Protein AF-A0A3B0UEX3-F1 (afdb_monomer_lite)

pLDDT: mean 84.34, std 14.66, range [41.06, 98.5]

Structure (mmCIF, N/CA/C/O backbone):
data_AF-A0A3B0UEX3-F1
#
_entry.id   AF-A0A3B0UEX3-F1
#
loop_
_atom_site.group_PDB
_atom_site.id
_atom_site.type_symbol
_atom_site.label_atom_id
_atom_site.label_alt_id
_atom_site.label_comp_id
_atom_site.label_asym_id
_atom_site.label_entity_id
_atom_site.label_seq_id
_atom_site.pdbx_PDB_ins_code
_atom_site.Cartn_x
_atom_site.Cartn_y
_atom_site.Cartn_z
_atom_site.occupancy
_atom_site.B_iso_or_equiv
_atom_site.auth_seq_id
_atom_site.auth_comp_id
_atom_site.auth_asym_id
_atom_site.auth_atom_id
_atom_site.pdbx_PDB_model_num
ATOM 1 N N . MET A 1 1 ? 34.239 5.675 -58.675 1.00 51.19 1 MET A N 1
ATOM 2 C CA . MET A 1 1 ? 34.773 5.381 -57.322 1.00 51.19 1 MET A CA 1
ATOM 3 C C . MET A 1 1 ? 34.086 6.166 -56.190 1.00 51.19 1 MET A C 1
ATOM 5 O O . MET A 1 1 ? 33.721 5.533 -55.216 1.00 51.19 1 MET A O 1
ATOM 9 N N . LYS A 1 2 ? 33.829 7.489 -56.283 1.00 51.12 2 LYS A N 1
ATOM 10 C CA . LYS A 1 2 ? 33.177 8.275 -55.194 1.00 51.12 2 LYS A CA 1
ATOM 11 C C . LYS A 1 2 ? 31.668 8.014 -54.981 1.00 51.12 2 LYS A C 1
ATOM 13 O O . LYS A 1 2 ? 31.151 8.242 -53.894 1.00 51.12 2 LYS A O 1
ATOM 18 N N . HIS A 1 3 ? 30.955 7.528 -56.002 1.00 53.06 3 HIS A N 1
ATOM 19 C CA . HIS A 1 3 ? 29.494 7.341 -55.954 1.00 53.06 3 HIS A CA 1
ATOM 20 C C . HIS A 1 3 ? 29.060 6.095 -55.152 1.00 53.06 3 HIS A C 1
ATOM 22 O O . HIS A 1 3 ? 28.045 6.123 -54.462 1.00 53.06 3 HIS A O 1
ATOM 28 N N . GLN A 1 4 ? 29.866 5.025 -55.158 1.00 51.81 4 GLN A N 1
ATOM 29 C CA . GLN A 1 4 ? 29.603 3.814 -54.363 1.00 51.81 4 GLN A CA 1
ATOM 30 C C . GLN A 1 4 ? 29.703 4.074 -52.854 1.00 51.81 4 GLN A C 1
ATOM 32 O O . GLN A 1 4 ? 28.946 3.499 -52.076 1.00 51.81 4 GLN A O 1
ATOM 37 N N . THR A 1 5 ? 30.589 4.979 -52.434 1.00 57.50 5 THR A N 1
ATOM 38 C CA . THR A 1 5 ? 30.852 5.272 -51.020 1.00 57.50 5 THR A CA 1
ATOM 39 C C . THR A 1 5 ? 29.687 6.008 -50.353 1.00 57.50 5 THR A C 1
ATOM 41 O O . THR A 1 5 ? 29.379 5.737 -49.196 1.00 57.50 5 THR A O 1
ATOM 44 N N . VAL A 1 6 ? 28.994 6.896 -51.080 1.00 58.25 6 VAL A N 1
ATOM 45 C CA . VAL A 1 6 ? 27.831 7.651 -50.568 1.00 58.25 6 VAL A CA 1
ATOM 46 C C . VAL A 1 6 ? 26.610 6.743 -50.400 1.00 58.25 6 VAL A C 1
ATOM 48 O O . VAL A 1 6 ? 25.962 6.777 -49.356 1.00 58.25 6 VAL A O 1
ATOM 51 N N . VAL A 1 7 ? 26.343 5.866 -51.375 1.00 62.47 7 VAL A N 1
ATOM 52 C CA . VAL A 1 7 ? 25.241 4.888 -51.314 1.00 62.47 7 VAL A CA 1
ATOM 53 C C . VAL A 1 7 ? 25.453 3.874 -50.186 1.00 62.47 7 VAL A C 1
ATOM 55 O O . VAL A 1 7 ? 24.512 3.541 -49.465 1.00 62.47 7 VAL A O 1
ATOM 58 N N . GLN A 1 8 ? 26.692 3.414 -49.979 1.00 61.97 8 GLN A N 1
ATOM 59 C CA . GLN A 1 8 ? 27.021 2.520 -48.865 1.00 61.97 8 GLN A CA 1
ATOM 60 C C . GLN A 1 8 ? 26.867 3.205 -47.502 1.00 61.97 8 GLN A C 1
ATOM 62 O O . GLN A 1 8 ? 26.297 2.606 -46.591 1.00 61.97 8 GLN A O 1
ATOM 67 N N . LYS A 1 9 ? 27.289 4.472 -47.372 1.00 60.75 9 LYS A N 1
ATOM 68 C CA . LYS A 1 9 ? 27.074 5.267 -46.150 1.00 60.75 9 LYS A CA 1
ATOM 69 C C . LYS A 1 9 ? 25.584 5.445 -45.852 1.00 60.75 9 LYS A C 1
ATOM 71 O O . LYS A 1 9 ? 25.166 5.235 -44.719 1.00 60.75 9 LYS A O 1
ATOM 76 N N . HIS A 1 10 ? 24.776 5.760 -46.867 1.00 53.88 10 HIS A N 1
ATOM 77 C CA . HIS A 1 10 ? 23.330 5.938 -46.716 1.00 53.88 10 HIS A CA 1
ATOM 78 C C . HIS A 1 10 ? 22.625 4.635 -46.302 1.00 53.88 10 HIS A C 1
ATOM 80 O O . HIS A 1 10 ? 21.799 4.645 -45.393 1.00 53.88 10 HIS A O 1
ATOM 86 N N . ARG A 1 11 ? 23.006 3.487 -46.888 1.00 68.56 11 ARG A N 1
ATOM 87 C CA . ARG A 1 11 ? 22.516 2.159 -46.469 1.00 68.56 11 ARG A CA 1
ATOM 88 C C . ARG A 1 11 ? 22.909 1.804 -45.035 1.00 68.56 11 ARG A C 1
ATOM 90 O O . ARG A 1 11 ? 22.085 1.260 -44.307 1.00 68.56 11 ARG A O 1
ATOM 97 N N . ALA A 1 12 ? 24.144 2.099 -44.626 1.00 70.19 12 ALA A N 1
ATOM 98 C CA . ALA A 1 12 ? 24.611 1.834 -43.266 1.00 70.19 12 ALA A CA 1
ATOM 99 C C . ALA A 1 12 ? 23.838 2.664 -42.229 1.00 70.19 12 ALA A C 1
ATOM 101 O O . ALA A 1 12 ? 23.387 2.117 -41.226 1.00 70.19 12 ALA A O 1
ATOM 102 N N . ILE A 1 13 ? 23.601 3.948 -42.521 1.00 71.38 13 ILE A N 1
ATOM 103 C CA . ILE A 1 13 ? 22.799 4.849 -41.681 1.00 71.38 13 ILE A CA 1
ATOM 104 C C . ILE A 1 13 ? 21.342 4.370 -41.602 1.00 71.38 13 ILE A C 1
ATOM 106 O O . ILE A 1 13 ? 20.766 4.322 -40.518 1.00 71.38 13 ILE A O 1
ATOM 110 N N . GLN A 1 14 ? 20.742 3.957 -42.725 1.00 69.19 14 GLN A N 1
ATOM 111 C CA . GLN A 1 14 ? 19.380 3.411 -42.731 1.00 69.19 14 GLN A CA 1
ATOM 112 C C . GLN A 1 14 ? 19.268 2.114 -41.920 1.00 69.19 14 GLN A C 1
ATOM 114 O O . GLN A 1 14 ? 18.298 1.940 -41.185 1.00 69.19 14 GLN A O 1
ATOM 119 N N . LYS A 1 15 ? 20.272 1.233 -42.005 1.00 76.56 15 LYS A N 1
ATOM 120 C CA . LYS A 1 15 ? 20.323 -0.005 -41.218 1.00 76.56 15 LYS A CA 1
ATOM 121 C C . LYS A 1 15 ? 20.479 0.279 -39.721 1.00 76.56 15 LYS A C 1
ATOM 123 O O . LYS A 1 15 ? 19.768 -0.321 -38.928 1.00 76.56 15 LYS A O 1
ATOM 128 N N . GLN A 1 16 ? 21.341 1.226 -39.343 1.00 77.44 16 GLN A N 1
ATOM 129 C CA . GLN A 1 16 ? 21.490 1.663 -37.949 1.00 77.44 16 GLN A CA 1
ATOM 130 C C . GLN A 1 16 ? 20.185 2.234 -37.384 1.00 77.44 16 GLN A C 1
ATOM 132 O O . GLN A 1 16 ? 19.778 1.853 -36.291 1.00 77.44 16 GLN A O 1
ATOM 137 N N . ARG A 1 17 ? 19.492 3.083 -38.152 1.00 79.06 17 ARG A N 1
ATOM 138 C CA . ARG A 1 17 ? 18.207 3.669 -37.744 1.00 79.06 17 ARG A CA 1
ATOM 139 C C . ARG A 1 17 ? 17.112 2.614 -37.557 1.00 79.06 17 ARG A C 1
ATOM 141 O O . ARG A 1 17 ? 16.302 2.734 -36.645 1.00 79.06 17 ARG A O 1
ATOM 148 N N . LEU A 1 18 ? 17.087 1.583 -38.404 1.00 74.94 18 LEU A N 1
ATOM 149 C CA . LEU A 1 18 ? 16.148 0.467 -38.265 1.00 74.94 18 LEU A CA 1
ATOM 150 C C . LEU A 1 18 ? 16.413 -0.331 -36.979 1.00 74.94 18 LEU A C 1
ATOM 152 O O . LEU A 1 18 ? 15.487 -0.566 -36.212 1.00 74.94 18 LEU A O 1
ATOM 156 N N . THR A 1 19 ? 17.678 -0.655 -36.700 1.00 80.81 19 THR A N 1
ATOM 157 C CA . THR A 1 19 ? 18.075 -1.350 -35.465 1.00 80.81 19 THR A CA 1
ATOM 158 C C . THR A 1 19 ? 17.738 -0.543 -34.209 1.00 80.81 19 THR A C 1
ATOM 160 O O . THR A 1 19 ? 17.313 -1.103 -33.200 1.00 80.81 19 THR A O 1
ATOM 163 N N . GLU A 1 20 ? 17.892 0.779 -34.256 1.00 82.69 20 GLU A N 1
ATOM 164 C CA . GLU A 1 20 ? 17.529 1.662 -33.145 1.00 82.69 20 GLU A CA 1
ATOM 165 C C . GLU A 1 20 ? 16.016 1.652 -32.864 1.00 82.69 20 GLU A C 1
ATOM 167 O O . GLU A 1 20 ? 15.603 1.567 -31.706 1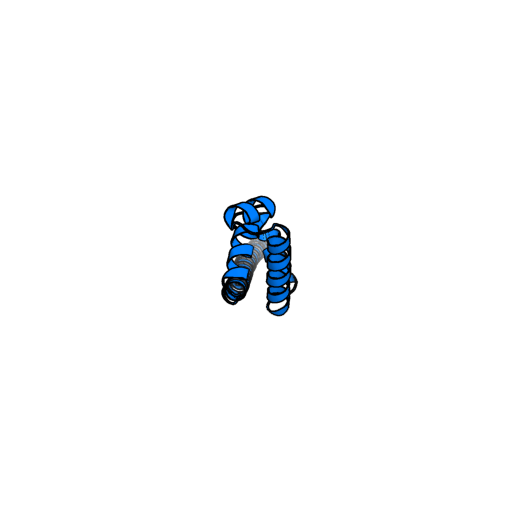.00 82.69 20 GLU A O 1
ATOM 172 N N . LEU A 1 21 ? 15.187 1.661 -33.915 1.00 72.44 21 LEU A N 1
ATOM 173 C CA . LEU A 1 21 ? 13.729 1.553 -33.799 1.00 72.44 21 LEU A CA 1
ATOM 174 C C . LEU A 1 21 ? 13.292 0.193 -33.239 1.00 72.44 21 LEU A C 1
ATOM 176 O O . LEU A 1 21 ? 12.444 0.142 -32.348 1.00 72.44 21 LEU A O 1
ATOM 180 N N . GLU A 1 22 ? 13.883 -0.905 -33.711 1.00 74.62 22 GLU A N 1
ATOM 181 C CA . GLU A 1 22 ? 13.616 -2.253 -33.191 1.00 74.62 22 GLU A CA 1
ATOM 182 C C . GLU A 1 22 ? 13.966 -2.356 -31.701 1.00 74.62 22 GLU A C 1
ATOM 184 O O . GLU A 1 22 ? 13.168 -2.856 -30.905 1.00 74.62 22 GLU A O 1
ATOM 189 N N . LEU A 1 23 ? 15.119 -1.812 -31.299 1.00 75.69 23 LEU A N 1
ATOM 190 C CA . LEU A 1 23 ? 15.542 -1.774 -29.901 1.00 75.69 23 LEU A CA 1
ATOM 191 C C . LEU A 1 23 ? 14.600 -0.924 -29.038 1.00 75.69 23 LEU A C 1
ATOM 193 O O . LEU A 1 23 ? 14.314 -1.291 -27.898 1.00 75.69 23 LEU A O 1
ATOM 197 N N . TYR A 1 24 ? 14.110 0.200 -29.565 1.00 75.12 24 TYR A N 1
ATOM 198 C CA . TYR A 1 24 ? 13.124 1.037 -28.884 1.00 75.12 24 TYR A CA 1
ATOM 199 C C . TYR A 1 24 ? 11.808 0.286 -28.656 1.00 75.12 24 TYR A C 1
ATOM 201 O O . TYR A 1 24 ? 11.308 0.256 -27.531 1.00 75.12 24 TYR A O 1
ATOM 209 N N . HIS A 1 25 ? 11.274 -0.370 -29.689 1.00 73.56 25 HIS A N 1
ATOM 210 C CA . HIS A 1 25 ? 10.051 -1.164 -29.575 1.00 73.56 25 HIS A CA 1
ATOM 211 C C . HIS A 1 25 ? 10.221 -2.355 -28.627 1.00 73.56 25 HIS A C 1
ATOM 213 O O . HIS A 1 25 ? 9.340 -2.592 -27.801 1.00 73.56 25 HIS A O 1
ATOM 219 N N . TYR A 1 26 ? 11.362 -3.050 -28.675 1.00 72.44 26 TYR A N 1
ATOM 220 C CA . TYR A 1 26 ? 11.679 -4.142 -27.753 1.00 72.44 26 TYR A CA 1
ATOM 221 C C . TYR A 1 26 ? 11.709 -3.658 -26.298 1.00 72.44 26 TYR A C 1
ATOM 223 O O . TYR A 1 26 ? 10.993 -4.193 -25.456 1.00 72.44 26 TYR A O 1
ATOM 231 N N . LYS A 1 27 ? 12.454 -2.580 -26.013 1.00 71.56 27 LYS A N 1
ATOM 232 C CA . LYS A 1 27 ? 12.525 -1.979 -24.670 1.00 71.56 27 LYS A CA 1
ATOM 233 C C . LYS A 1 27 ? 11.170 -1.458 -24.193 1.00 71.56 27 LYS A C 1
ATOM 235 O O . LYS A 1 27 ? 10.851 -1.566 -23.013 1.00 71.56 27 LYS A O 1
ATOM 240 N N . SER A 1 28 ? 10.370 -0.885 -25.091 1.00 76.62 28 SER A N 1
ATOM 241 C CA . SER A 1 28 ? 9.015 -0.419 -24.785 1.00 76.62 28 SER A CA 1
ATOM 242 C C . SER A 1 28 ? 8.084 -1.584 -24.427 1.00 76.62 28 SER A C 1
ATOM 244 O O . SER A 1 28 ? 7.371 -1.510 -23.425 1.00 76.62 28 SER A O 1
ATOM 246 N N . GLY A 1 29 ? 8.140 -2.682 -25.187 1.00 76.88 29 GLY A N 1
ATOM 247 C CA . GLY A 1 29 ? 7.390 -3.905 -24.906 1.00 76.88 29 GLY A CA 1
ATOM 248 C C . GLY A 1 29 ? 7.813 -4.572 -23.595 1.00 76.88 29 GLY A C 1
ATOM 249 O O . GLY A 1 29 ? 6.957 -4.887 -22.770 1.00 76.88 29 GLY A O 1
ATOM 250 N N . GLU A 1 30 ? 9.120 -4.714 -23.363 1.00 77.00 30 GLU A N 1
ATOM 251 C CA . GLU A 1 30 ? 9.690 -5.239 -22.116 1.00 77.00 30 GLU A CA 1
ATOM 252 C C . GLU A 1 30 ? 9.255 -4.396 -20.911 1.00 77.00 30 GLU A C 1
ATOM 254 O O . GLU A 1 30 ? 8.763 -4.932 -19.918 1.00 77.00 30 GLU A O 1
ATOM 259 N N . LYS A 1 31 ? 9.334 -3.063 -21.023 1.00 72.00 31 LYS A N 1
ATOM 260 C CA . LYS A 1 31 ? 8.851 -2.142 -19.989 1.00 72.00 31 LYS A CA 1
ATOM 261 C C . LYS A 1 31 ? 7.365 -2.361 -19.687 1.00 72.00 31 LYS A C 1
ATOM 263 O O . LYS A 1 31 ? 7.007 -2.488 -18.519 1.00 72.00 31 LYS A O 1
ATOM 268 N N . SER A 1 32 ? 6.518 -2.463 -20.715 1.00 79.62 32 SER A N 1
ATOM 269 C CA . SER A 1 32 ? 5.080 -2.715 -20.541 1.00 79.62 32 SER A CA 1
ATOM 270 C C . SER A 1 32 ? 4.799 -4.065 -19.870 1.00 79.62 32 SER A C 1
ATOM 272 O O . SER A 1 32 ? 3.901 -4.166 -19.033 1.00 79.62 32 SER A O 1
ATOM 274 N N . LEU A 1 33 ? 5.570 -5.106 -20.197 1.00 80.00 33 LEU A N 1
ATOM 275 C CA . LEU A 1 33 ? 5.443 -6.418 -19.564 1.00 80.00 33 LEU A CA 1
ATOM 276 C C . LEU A 1 33 ? 5.839 -6.366 -18.081 1.00 80.00 33 LEU A C 1
ATOM 278 O O . LEU A 1 33 ? 5.070 -6.814 -17.233 1.00 80.00 33 LEU A O 1
ATOM 282 N N . ILE A 1 34 ? 6.979 -5.747 -17.760 1.00 80.56 34 ILE A N 1
ATOM 283 C CA . ILE A 1 34 ? 7.451 -5.555 -16.379 1.00 80.56 34 ILE A CA 1
ATOM 284 C C . ILE A 1 34 ? 6.422 -4.774 -15.547 1.00 80.56 34 ILE A C 1
ATOM 286 O O . ILE A 1 34 ? 6.200 -5.086 -14.374 1.00 80.56 34 ILE A O 1
ATOM 290 N N . GLU A 1 35 ? 5.787 -3.756 -16.131 1.00 82.00 35 GLU A N 1
ATOM 291 C CA . GLU A 1 35 ? 4.719 -2.985 -15.485 1.00 82.00 35 GLU A CA 1
ATOM 292 C C . GLU A 1 35 ? 3.483 -3.850 -15.204 1.00 82.00 35 GLU A C 1
ATOM 294 O O . GLU A 1 35 ? 2.971 -3.843 -14.082 1.00 82.00 35 GLU A O 1
ATOM 299 N N . LYS A 1 36 ? 3.039 -4.658 -16.176 1.00 84.44 36 LYS A N 1
ATOM 300 C CA . LYS A 1 36 ? 1.914 -5.591 -15.990 1.00 84.44 36 LYS A CA 1
ATOM 301 C C . LYS A 1 36 ? 2.202 -6.620 -14.901 1.00 84.44 36 LYS A C 1
ATOM 303 O O . LYS A 1 36 ? 1.362 -6.836 -14.031 1.00 84.44 36 LYS A O 1
ATOM 308 N N . GLU A 1 37 ? 3.387 -7.221 -14.900 1.00 89.12 37 GLU A N 1
ATOM 309 C CA . GLU A 1 37 ? 3.787 -8.182 -13.868 1.00 89.12 37 GLU A CA 1
ATOM 310 C C . GLU A 1 37 ? 3.835 -7.553 -12.472 1.00 89.12 37 GLU A C 1
ATOM 312 O O . GLU A 1 37 ? 3.423 -8.178 -11.490 1.00 89.12 37 GLU A O 1
ATOM 317 N N . ALA A 1 38 ? 4.316 -6.310 -12.367 1.00 89.06 38 ALA A N 1
ATOM 318 C CA . ALA A 1 38 ? 4.319 -5.569 -11.111 1.00 89.06 38 ALA A CA 1
ATOM 319 C C . ALA A 1 38 ? 2.892 -5.364 -10.580 1.00 89.06 38 ALA A C 1
ATOM 321 O O . ALA A 1 38 ? 2.635 -5.635 -9.405 1.00 89.06 38 ALA A O 1
ATOM 322 N N . LEU A 1 39 ? 1.958 -4.956 -11.446 1.00 87.00 39 LEU A N 1
ATOM 323 C CA . LEU A 1 39 ? 0.549 -4.791 -11.082 1.00 87.00 39 LEU A CA 1
ATOM 324 C C . LEU A 1 39 ? -0.087 -6.114 -10.648 1.00 87.00 39 LEU A C 1
ATOM 326 O O . LEU A 1 39 ? -0.744 -6.153 -9.610 1.00 87.00 39 LEU A O 1
ATOM 330 N N . VAL A 1 40 ? 0.152 -7.209 -11.375 1.00 91.25 40 VAL A N 1
ATOM 331 C CA . VAL A 1 40 ? -0.363 -8.541 -11.012 1.00 91.25 40 VAL A CA 1
ATOM 332 C C . VAL A 1 40 ? 0.117 -8.956 -9.619 1.00 91.25 40 VAL A C 1
ATOM 334 O O . VAL A 1 40 ? -0.689 -9.399 -8.799 1.00 91.25 40 VAL A O 1
ATOM 337 N N . LYS A 1 41 ? 1.405 -8.759 -9.307 1.00 93.75 41 LYS A N 1
ATOM 338 C CA . LYS A 1 41 ? 1.963 -9.065 -7.978 1.00 93.75 41 LYS A CA 1
ATOM 339 C C . LYS A 1 41 ? 1.322 -8.218 -6.878 1.00 93.75 41 LYS A C 1
ATOM 341 O O . LYS A 1 41 ? 0.958 -8.756 -5.834 1.00 93.75 41 LYS A O 1
ATOM 346 N N . ILE A 1 42 ? 1.144 -6.918 -7.118 1.00 91.19 42 ILE A N 1
ATOM 347 C CA . ILE A 1 42 ? 0.484 -6.008 -6.172 1.00 91.19 42 ILE A CA 1
ATOM 348 C C . ILE A 1 42 ? -0.966 -6.446 -5.927 1.00 91.19 42 ILE A C 1
ATOM 350 O O . ILE A 1 42 ? -1.365 -6.608 -4.775 1.00 91.19 42 ILE A O 1
ATOM 354 N N . HIS A 1 43 ? -1.737 -6.704 -6.987 1.00 90.69 43 HIS A N 1
ATOM 355 C CA . HIS A 1 43 ? -3.123 -7.161 -6.874 1.00 90.69 43 HIS A CA 1
ATOM 356 C C . HIS A 1 43 ? -3.234 -8.493 -6.133 1.00 90.69 43 HIS A C 1
ATOM 358 O O . HIS A 1 43 ? -4.074 -8.630 -5.245 1.00 90.69 43 HIS A O 1
ATOM 364 N N . SER A 1 44 ? -2.364 -9.458 -6.437 1.00 93.75 44 SER A N 1
ATOM 365 C CA . SER A 1 44 ? -2.336 -10.742 -5.735 1.00 93.75 44 SER A CA 1
ATOM 366 C C . SER A 1 44 ? -2.047 -10.568 -4.242 1.00 93.75 44 SER A C 1
ATOM 368 O O . SER A 1 44 ? -2.696 -11.205 -3.412 1.00 93.75 44 SER A O 1
ATOM 370 N N . ALA A 1 45 ? -1.106 -9.694 -3.879 1.00 94.56 45 ALA A N 1
ATOM 371 C CA . ALA A 1 45 ? -0.785 -9.429 -2.481 1.00 94.56 45 ALA A CA 1
ATOM 372 C C . ALA A 1 45 ? -1.956 -8.761 -1.744 1.00 94.56 45 ALA A C 1
ATOM 374 O O . ALA A 1 45 ? -2.298 -9.194 -0.645 1.00 94.56 45 ALA A O 1
ATOM 375 N N . ILE A 1 46 ? -2.624 -7.783 -2.363 1.00 92.19 46 ILE A N 1
ATOM 376 C CA . ILE A 1 46 ? -3.831 -7.145 -1.810 1.00 92.19 46 ILE A CA 1
ATOM 377 C C . ILE A 1 46 ? -4.957 -8.169 -1.627 1.00 92.19 46 ILE A C 1
ATOM 379 O O . ILE A 1 46 ? -5.609 -8.194 -0.586 1.00 92.19 46 ILE A O 1
ATOM 383 N N . ASN A 1 47 ? -5.158 -9.057 -2.603 1.00 92.19 47 ASN A N 1
ATOM 384 C CA . ASN A 1 47 ? -6.190 -10.090 -2.532 1.00 92.19 47 ASN A CA 1
ATOM 385 C C . ASN A 1 47 ? -5.944 -11.119 -1.422 1.00 92.19 47 ASN A C 1
ATOM 387 O O . ASN A 1 47 ? -6.911 -11.684 -0.916 1.00 92.19 47 ASN A O 1
ATOM 391 N N . SER A 1 48 ? -4.684 -11.310 -1.018 1.00 94.50 48 SER A N 1
ATOM 392 C CA . SER A 1 48 ? -4.292 -12.196 0.086 1.00 94.50 48 SER A CA 1
ATOM 393 C C . SER A 1 48 ? -4.492 -11.607 1.488 1.00 94.50 48 SER A C 1
ATOM 395 O O . SER A 1 48 ? -4.283 -12.318 2.469 1.00 94.50 48 SER A O 1
ATOM 397 N N . LEU A 1 49 ? -4.824 -10.316 1.599 1.00 94.44 49 LEU A N 1
ATOM 398 C CA . LEU A 1 49 ? -5.149 -9.687 2.878 1.00 94.44 49 LEU A CA 1
ATOM 399 C C . LEU A 1 49 ? -6.519 -10.168 3.375 1.00 94.44 49 LEU A C 1
ATOM 401 O O . LEU A 1 49 ? -7.391 -10.517 2.576 1.00 94.44 49 LEU A O 1
ATOM 405 N N . SER A 1 50 ? -6.732 -10.098 4.692 1.00 96.38 50 SER A N 1
ATOM 406 C CA . SER A 1 50 ? -8.078 -10.223 5.263 1.00 96.38 50 SER A CA 1
ATOM 407 C C . SER A 1 50 ? -9.010 -9.157 4.684 1.00 96.38 50 SER A C 1
ATOM 409 O O . SER A 1 50 ? -8.561 -8.069 4.311 1.00 96.38 50 SER A O 1
ATOM 411 N N . ASP A 1 51 ? -10.312 -9.435 4.641 1.00 96.38 51 ASP A N 1
ATOM 412 C CA . ASP A 1 51 ? -11.278 -8.518 4.024 1.00 96.38 51 ASP A CA 1
ATOM 413 C C . ASP A 1 51 ? -11.254 -7.128 4.670 1.00 96.38 51 ASP A C 1
ATOM 415 O O . ASP A 1 51 ? -11.273 -6.125 3.966 1.00 96.38 51 ASP A O 1
ATOM 419 N N . ILE A 1 52 ? -11.049 -7.060 5.990 1.00 95.81 52 ILE A N 1
ATOM 420 C CA . ILE A 1 52 ? -10.907 -5.801 6.737 1.00 95.81 52 ILE A CA 1
ATOM 421 C C . ILE A 1 52 ? -9.682 -4.991 6.277 1.00 95.81 52 ILE A C 1
ATOM 423 O O . ILE A 1 52 ? -9.748 -3.769 6.137 1.00 95.81 52 ILE A O 1
ATOM 427 N N . HIS A 1 53 ? -8.536 -5.649 6.084 1.00 96.00 53 HIS A N 1
ATOM 428 C CA . HIS A 1 53 ? -7.302 -4.991 5.644 1.00 96.00 53 HIS A CA 1
ATOM 429 C C . HIS A 1 53 ? -7.371 -4.593 4.165 1.00 96.00 53 HIS A C 1
ATOM 431 O O . HIS A 1 53 ? -6.881 -3.536 3.772 1.00 96.00 53 HIS A O 1
ATOM 437 N N . LYS A 1 54 ? -8.014 -5.421 3.342 1.00 95.00 54 LYS A N 1
ATOM 438 C CA . LYS A 1 54 ? -8.238 -5.159 1.922 1.00 95.00 54 LYS A CA 1
ATOM 439 C C . LYS A 1 54 ? -9.168 -3.970 1.714 1.00 95.00 54 LYS A C 1
ATOM 441 O O . LYS A 1 54 ? -8.796 -3.043 1.000 1.00 95.00 54 LYS A O 1
ATOM 446 N N . GLU A 1 55 ? -10.325 -3.969 2.373 1.00 95.25 55 GLU A N 1
ATOM 447 C CA . GLU A 1 55 ? -11.328 -2.905 2.291 1.00 95.25 55 GLU A CA 1
ATOM 448 C C . GLU A 1 55 ? -10.705 -1.546 2.614 1.00 95.25 55 GLU A C 1
ATOM 450 O O . GLU A 1 55 ? -10.785 -0.616 1.814 1.00 95.25 55 GLU A O 1
ATOM 455 N N . ILE A 1 56 ? -9.985 -1.440 3.734 1.00 95.06 56 ILE A N 1
ATOM 456 C CA . ILE A 1 56 ? -9.428 -0.151 4.148 1.00 95.06 56 ILE A CA 1
ATOM 457 C C . ILE A 1 56 ? -8.351 0.370 3.194 1.00 95.06 56 ILE A C 1
ATOM 459 O O . ILE A 1 56 ? -8.224 1.578 2.977 1.00 95.06 56 ILE A O 1
ATOM 463 N N . LEU A 1 57 ? -7.583 -0.540 2.594 1.00 92.31 57 LEU A N 1
ATOM 464 C CA . LEU A 1 57 ? -6.546 -0.203 1.631 1.00 92.31 57 LEU A CA 1
ATOM 465 C C . LEU A 1 57 ? -7.158 0.218 0.290 1.00 92.31 57 LEU A C 1
ATOM 467 O O . LEU A 1 57 ? -6.665 1.168 -0.317 1.00 92.31 57 LEU A O 1
ATOM 471 N N . VAL A 1 58 ? -8.258 -0.420 -0.128 1.00 91.06 58 VAL A N 1
ATOM 472 C CA . VAL A 1 58 ? -9.057 -0.027 -1.299 1.00 91.06 58 VAL A CA 1
ATOM 473 C C . VAL A 1 58 ? -9.622 1.379 -1.124 1.00 91.06 58 VAL A C 1
ATOM 475 O O . VAL A 1 58 ? -9.337 2.254 -1.945 1.00 91.06 58 VAL A O 1
ATOM 478 N N . LEU A 1 59 ? -10.324 1.632 -0.017 1.00 93.50 59 LEU A N 1
ATOM 479 C CA . LEU A 1 59 ? -10.903 2.944 0.278 1.00 93.50 59 LEU A CA 1
ATOM 480 C C . LEU A 1 59 ? -9.833 4.049 0.299 1.00 93.50 59 LEU A C 1
ATOM 482 O O . LEU A 1 59 ? -10.008 5.117 -0.283 1.00 93.50 59 LEU A O 1
ATOM 486 N N . SER A 1 60 ? -8.685 3.785 0.926 1.00 92.94 60 SER A N 1
ATOM 487 C CA . SER A 1 60 ? -7.642 4.802 1.070 1.00 92.94 60 SER A CA 1
ATOM 488 C C . SER A 1 60 ? -6.806 5.014 -0.197 1.00 92.94 60 SER A C 1
ATOM 490 O O . SER A 1 60 ? -6.472 6.148 -0.527 1.00 92.94 60 SER A O 1
ATOM 492 N N . ARG A 1 61 ? -6.414 3.947 -0.907 1.00 87.94 61 ARG A N 1
ATOM 493 C CA . ARG A 1 61 ? -5.477 4.045 -2.047 1.00 87.94 61 ARG A CA 1
ATOM 494 C C . ARG A 1 61 ? -6.173 4.160 -3.395 1.00 87.94 61 ARG A C 1
ATOM 496 O O . ARG A 1 61 ? -5.674 4.864 -4.265 1.00 87.94 61 ARG A O 1
ATOM 503 N N . PHE A 1 62 ? -7.303 3.482 -3.571 1.00 84.25 62 PHE A N 1
ATOM 504 C CA . PHE A 1 62 ? -7.981 3.388 -4.864 1.00 84.25 62 PHE A CA 1
ATOM 505 C C . PHE A 1 62 ? -9.184 4.327 -4.950 1.00 84.25 62 PHE A C 1
ATOM 507 O O . PHE A 1 62 ? -9.381 4.959 -5.991 1.00 84.25 62 PHE A O 1
ATOM 514 N N . GLU A 1 63 ? -9.946 4.488 -3.866 1.00 89.31 63 GLU A N 1
ATOM 515 C CA . GLU A 1 63 ? -11.017 5.497 -3.794 1.00 89.31 63 GLU A CA 1
ATOM 516 C C . GLU A 1 63 ? -10.502 6.878 -3.362 1.00 89.31 63 GLU A C 1
ATOM 518 O O . GLU A 1 63 ? -11.165 7.879 -3.605 1.00 89.31 63 GLU A O 1
ATOM 523 N N . GLY A 1 64 ? -9.298 6.956 -2.782 1.00 90.12 64 GLY A N 1
ATOM 524 C CA . GLY A 1 64 ? -8.678 8.224 -2.382 1.00 90.12 64 GLY A CA 1
ATOM 525 C C . GLY A 1 64 ? -9.341 8.885 -1.171 1.00 90.12 64 GLY A C 1
ATOM 526 O O . GLY A 1 64 ? -9.174 10.086 -0.966 1.00 90.12 64 GLY A O 1
ATOM 527 N N . LEU A 1 65 ? -10.092 8.119 -0.375 1.00 94.81 65 LEU A N 1
ATOM 528 C CA . LEU A 1 65 ? -10.735 8.633 0.827 1.00 94.81 65 LEU A CA 1
ATOM 529 C C . LEU A 1 65 ? -9.700 8.928 1.916 1.00 94.81 65 LEU A C 1
ATOM 531 O O . LEU A 1 65 ? -8.773 8.149 2.167 1.00 94.81 65 LEU A O 1
ATOM 535 N N . LYS A 1 66 ? -9.899 10.054 2.599 1.00 95.69 66 LYS A N 1
ATOM 536 C CA . LYS A 1 66 ? -9.154 10.417 3.806 1.00 95.69 66 LYS A CA 1
ATOM 537 C C . LYS A 1 66 ? -9.604 9.563 4.998 1.00 95.69 66 LYS A C 1
ATOM 539 O O . LYS A 1 66 ? -10.689 8.985 4.999 1.00 95.69 66 LYS A O 1
ATOM 544 N N . ASN A 1 67 ? -8.765 9.472 6.030 1.00 97.00 67 ASN A N 1
ATOM 545 C CA . ASN A 1 67 ? -9.018 8.589 7.176 1.00 97.00 67 ASN A CA 1
ATOM 546 C C . ASN A 1 67 ? -10.318 8.920 7.931 1.00 97.00 67 ASN A C 1
ATOM 548 O O . ASN A 1 67 ? -10.970 8.009 8.430 1.00 97.00 67 ASN A O 1
ATOM 552 N N . ASP A 1 68 ? -10.688 10.198 8.007 1.00 97.75 68 ASP A N 1
ATOM 553 C CA . ASP A 1 68 ? -11.954 10.696 8.558 1.00 97.75 68 ASP A CA 1
ATOM 554 C C . ASP A 1 68 ? -13.160 10.253 7.717 1.00 97.75 68 ASP A C 1
ATOM 556 O O . ASP A 1 68 ? -14.121 9.717 8.262 1.00 97.75 68 ASP A O 1
ATOM 560 N N . GLN A 1 69 ? -13.069 10.359 6.391 1.00 97.94 69 GLN A N 1
ATOM 561 C CA . GLN A 1 69 ? -14.110 9.895 5.466 1.00 97.94 69 GLN A CA 1
ATOM 562 C C . GLN A 1 69 ? -14.291 8.371 5.526 1.00 97.94 69 GLN A C 1
ATOM 564 O O . GLN A 1 69 ? -15.408 7.866 5.452 1.00 97.94 69 GLN A O 1
ATOM 569 N N . ILE A 1 70 ? -13.197 7.619 5.680 1.00 97.94 70 ILE A N 1
ATOM 570 C CA . ILE A 1 70 ? -13.245 6.163 5.877 1.00 97.94 70 ILE A CA 1
ATOM 571 C C . ILE A 1 70 ? -13.880 5.823 7.228 1.00 97.94 70 ILE A C 1
ATOM 573 O O . ILE A 1 70 ? -14.681 4.894 7.309 1.00 97.94 70 ILE A O 1
ATOM 577 N N . ALA A 1 71 ? -13.520 6.557 8.283 1.00 98.31 71 ALA A N 1
ATOM 578 C CA . ALA A 1 71 ? -14.069 6.367 9.621 1.00 98.31 71 ALA A CA 1
ATOM 579 C C . ALA A 1 71 ? -15.587 6.577 9.639 1.00 98.31 71 ALA A C 1
ATOM 581 O O . ALA A 1 71 ? -16.304 5.745 10.190 1.00 98.31 71 ALA A O 1
ATOM 582 N N . GLU A 1 72 ? -16.067 7.631 8.975 1.00 98.31 72 GLU A N 1
ATOM 583 C CA . GLU A 1 72 ? -17.493 7.898 8.784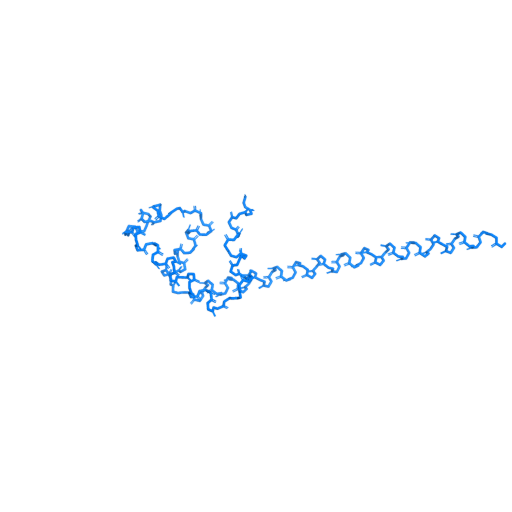 1.00 98.31 72 GLU A CA 1
ATOM 584 C C . GLU A 1 72 ? -18.164 6.789 7.959 1.00 98.31 72 GLU A C 1
ATOM 586 O O . GLU A 1 72 ? -19.138 6.190 8.411 1.00 98.31 72 GLU A O 1
ATOM 591 N N . LYS A 1 73 ? -17.594 6.436 6.796 1.00 97.62 73 LYS A N 1
ATOM 592 C CA . LYS A 1 73 ? -18.141 5.412 5.885 1.00 97.62 73 LYS A CA 1
ATOM 593 C C . LYS A 1 73 ? -18.281 4.036 6.539 1.00 97.62 73 LYS A C 1
ATOM 595 O O . LYS A 1 73 ? -19.249 3.332 6.271 1.00 97.62 73 LYS A O 1
ATOM 600 N N . LEU A 1 74 ? -17.317 3.645 7.372 1.00 96.88 74 LEU A N 1
ATOM 601 C CA . LEU A 1 74 ? -17.300 2.346 8.050 1.00 96.88 74 LEU A CA 1
ATOM 602 C C . LEU A 1 74 ? -17.877 2.394 9.472 1.00 96.88 74 LEU A C 1
ATOM 604 O O . LEU A 1 74 ? -17.942 1.354 10.125 1.00 96.88 74 LEU A O 1
ATOM 608 N N . ASN A 1 75 ? -18.272 3.575 9.958 1.00 97.62 75 ASN A N 1
ATOM 609 C CA . ASN A 1 75 ? -18.730 3.816 11.325 1.00 97.62 75 ASN A CA 1
ATOM 610 C C . ASN A 1 75 ? -17.778 3.237 12.397 1.00 97.62 75 ASN A C 1
ATOM 612 O O . ASN A 1 75 ? -18.176 2.483 13.288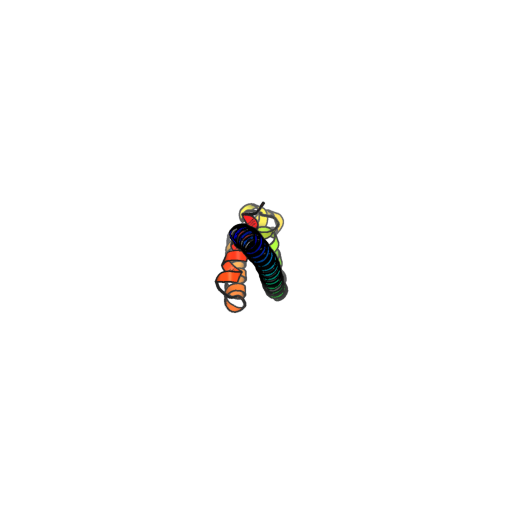 1.00 97.62 75 ASN A O 1
ATOM 616 N N . ILE A 1 76 ? -16.487 3.567 12.291 1.00 97.94 76 ILE A N 1
ATOM 617 C CA . ILE A 1 76 ? -15.431 3.149 13.229 1.00 97.94 76 ILE A CA 1
ATOM 618 C C . ILE A 1 76 ? -14.559 4.342 13.638 1.00 97.94 76 ILE A C 1
ATOM 620 O O . ILE A 1 76 ? -14.473 5.318 12.898 1.00 97.94 76 ILE A O 1
ATOM 624 N N . PRO A 1 77 ? -13.833 4.283 14.771 1.00 98.50 77 PRO A N 1
ATOM 625 C CA . PRO A 1 77 ? -12.918 5.357 15.149 1.00 98.50 77 PRO A CA 1
ATOM 626 C C . PRO A 1 77 ? -11.815 5.592 14.105 1.00 98.50 77 PRO A C 1
ATOM 628 O O . PRO A 1 77 ? -11.207 4.641 13.608 1.00 98.50 77 PRO A O 1
ATOM 631 N N . VAL A 1 78 ? -11.451 6.857 13.865 1.00 98.19 78 VAL A N 1
ATOM 632 C CA . VAL A 1 78 ? -10.314 7.236 12.993 1.00 98.19 78 VAL A CA 1
ATOM 633 C C . VAL A 1 78 ? -9.027 6.513 13.407 1.00 98.19 78 VAL A C 1
ATOM 635 O O . VAL A 1 78 ? -8.273 6.022 12.569 1.00 98.19 78 VAL A O 1
ATOM 638 N N . ARG A 1 79 ? -8.809 6.328 14.715 1.00 97.94 79 ARG A N 1
ATOM 639 C CA . ARG A 1 79 ? -7.651 5.587 15.235 1.00 97.94 79 ARG A CA 1
ATOM 640 C C . ARG A 1 79 ? -7.636 4.115 14.809 1.00 97.94 79 ARG A C 1
ATOM 642 O O . ARG A 1 79 ? -6.570 3.533 14.582 1.00 97.94 79 ARG A O 1
ATOM 649 N N . THR A 1 80 ? -8.812 3.508 14.679 1.00 97.94 80 THR A N 1
ATOM 650 C CA . THR A 1 80 ? -8.971 2.151 14.149 1.00 97.94 80 THR A CA 1
ATOM 651 C C . THR A 1 80 ? -8.636 2.120 12.662 1.00 97.94 80 THR A C 1
ATOM 653 O O . THR A 1 80 ? -7.959 1.186 12.233 1.00 97.94 80 THR A O 1
ATOM 656 N N . VAL A 1 81 ? -9.023 3.150 11.899 1.00 98.06 81 VAL A N 1
ATOM 657 C CA . VAL A 1 81 ? -8.650 3.293 10.482 1.00 98.06 81 VAL A CA 1
ATOM 658 C C . VAL A 1 81 ? -7.134 3.343 10.315 1.00 98.06 81 VAL A C 1
ATOM 660 O O . VAL A 1 81 ? -6.563 2.529 9.593 1.00 98.06 81 VAL A O 1
ATOM 663 N N . GLU A 1 82 ? -6.460 4.226 11.047 1.00 97.50 82 GLU A N 1
ATOM 664 C CA . GLU A 1 82 ? -4.998 4.355 11.007 1.00 97.50 82 GLU A CA 1
ATOM 665 C C . GLU A 1 82 ? -4.289 3.045 11.354 1.00 97.50 82 GLU A C 1
ATOM 667 O O . GLU A 1 82 ? -3.352 2.629 10.672 1.00 97.50 82 GLU A O 1
ATOM 672 N N . THR A 1 83 ? -4.759 2.369 12.405 1.00 98.00 83 THR A N 1
ATOM 673 C CA . THR A 1 83 ? -4.168 1.112 12.873 1.00 98.00 83 THR A CA 1
ATOM 674 C C . THR A 1 83 ? -4.348 -0.001 11.844 1.00 98.00 83 THR A C 1
ATOM 676 O O . THR A 1 83 ? -3.403 -0.738 11.559 1.00 98.00 83 THR A O 1
ATOM 679 N N . ARG A 1 84 ? -5.546 -0.123 11.258 1.00 97.31 84 ARG A N 1
ATOM 680 C CA . ARG A 1 84 ? -5.827 -1.096 10.196 1.00 97.31 84 ARG A CA 1
ATOM 681 C C . ARG A 1 84 ? -5.002 -0.793 8.945 1.00 97.31 84 ARG A C 1
ATOM 683 O O . ARG A 1 84 ? -4.406 -1.718 8.403 1.00 97.31 84 ARG A O 1
ATOM 690 N N . LEU A 1 85 ? -4.872 0.471 8.533 1.00 95.81 85 LEU A N 1
ATOM 691 C CA . LEU A 1 85 ? -4.011 0.868 7.411 1.00 95.81 85 LEU A CA 1
ATOM 692 C C . LEU A 1 85 ? -2.544 0.519 7.663 1.00 95.81 85 LEU A C 1
ATOM 694 O O . LEU A 1 85 ? -1.897 -0.077 6.802 1.00 95.81 85 LEU A O 1
ATOM 698 N N . TYR A 1 86 ? -2.027 0.841 8.849 1.00 95.62 86 TYR A N 1
ATOM 699 C CA . TYR A 1 86 ? -0.656 0.511 9.227 1.00 95.62 86 TYR A CA 1
ATOM 700 C C . TYR A 1 86 ? -0.402 -1.000 9.168 1.00 95.62 86 TYR A C 1
ATOM 702 O O . TYR A 1 86 ? 0.580 -1.438 8.566 1.00 95.62 86 TYR A O 1
ATOM 710 N N . ARG A 1 87 ? -1.300 -1.809 9.745 1.00 96.75 87 ARG A N 1
ATOM 711 C CA . ARG A 1 87 ? -1.187 -3.276 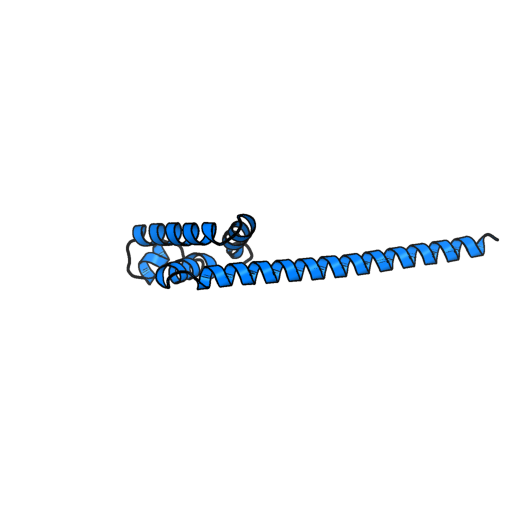9.736 1.00 96.75 87 ARG A CA 1
ATOM 712 C C . ARG A 1 87 ? -1.270 -3.847 8.323 1.00 96.75 87 ARG A C 1
ATOM 714 O O . ARG A 1 87 ? -0.415 -4.646 7.956 1.00 96.75 87 ARG A O 1
ATOM 721 N N . SER A 1 88 ? -2.214 -3.367 7.518 1.00 94.62 88 SER A N 1
ATOM 722 C CA . SER A 1 88 ? -2.377 -3.776 6.116 1.00 94.62 88 SER A CA 1
ATOM 723 C C . SER A 1 88 ? -1.111 -3.497 5.301 1.00 94.62 88 SER A C 1
ATOM 725 O O . SER A 1 88 ? -0.611 -4.368 4.597 1.00 94.62 88 SER A O 1
ATOM 727 N N . LEU A 1 89 ? -0.532 -2.298 5.440 1.00 93.31 89 LEU A N 1
ATOM 728 C CA . LEU A 1 89 ? 0.716 -1.939 4.761 1.00 93.31 89 LEU A CA 1
ATOM 729 C C . LEU A 1 89 ? 1.911 -2.744 5.272 1.00 93.31 89 LEU A C 1
ATOM 731 O O . LEU A 1 89 ? 2.787 -3.092 4.485 1.00 93.31 89 LEU A O 1
ATOM 735 N N . SER A 1 90 ? 1.963 -3.034 6.570 1.00 95.00 90 SER A N 1
ATOM 736 C CA . SER A 1 90 ? 3.033 -3.841 7.162 1.00 95.00 90 SER A CA 1
ATOM 737 C C . SER A 1 90 ? 2.996 -5.277 6.644 1.00 95.00 90 SER A C 1
ATOM 739 O O . SER A 1 90 ? 4.037 -5.829 6.306 1.00 95.00 90 SER A O 1
ATOM 741 N N . GLU A 1 91 ? 1.802 -5.851 6.496 1.00 95.00 91 GLU A N 1
ATOM 742 C CA . GLU A 1 91 ? 1.609 -7.169 5.893 1.00 95.00 91 GLU A CA 1
ATOM 743 C C . GLU A 1 91 ? 2.022 -7.179 4.412 1.00 95.00 91 GLU A C 1
ATOM 745 O O . GLU A 1 91 ? 2.753 -8.065 3.970 1.00 95.00 91 GLU A O 1
ATOM 750 N N . LEU A 1 92 ? 1.640 -6.151 3.645 1.00 94.75 92 LEU A N 1
ATOM 751 C CA . LEU A 1 92 ? 2.068 -6.026 2.249 1.00 94.75 92 LEU A CA 1
ATOM 752 C C . LEU A 1 92 ? 3.586 -5.879 2.115 1.00 94.75 92 LEU A C 1
ATOM 754 O O . LEU A 1 92 ? 4.164 -6.472 1.208 1.00 94.75 92 LEU A O 1
ATOM 758 N N . LYS A 1 93 ? 4.249 -5.150 3.020 1.00 94.81 93 LYS A N 1
ATOM 759 C CA . LYS A 1 93 ? 5.717 -5.008 3.035 1.00 94.81 93 LYS A CA 1
ATOM 760 C C . LYS A 1 93 ? 6.454 -6.328 3.275 1.00 94.81 93 LYS A C 1
ATOM 762 O O . LYS A 1 93 ? 7.603 -6.443 2.877 1.00 94.81 93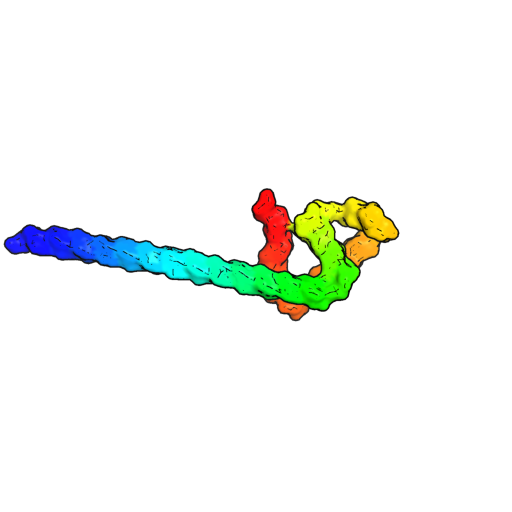 LYS A O 1
ATOM 767 N N . GLN A 1 94 ? 5.813 -7.316 3.901 1.00 95.12 94 GLN A N 1
ATOM 768 C CA . GLN A 1 94 ? 6.389 -8.657 4.060 1.00 95.12 94 GLN A CA 1
ATOM 769 C C . GLN A 1 94 ? 6.239 -9.510 2.791 1.00 95.12 94 GLN A C 1
ATOM 771 O O . GLN A 1 94 ? 7.005 -10.446 2.586 1.00 95.12 94 GLN A O 1
ATOM 776 N N . LYS A 1 95 ? 5.254 -9.195 1.939 1.00 92.81 95 LYS A N 1
ATOM 777 C CA . LYS A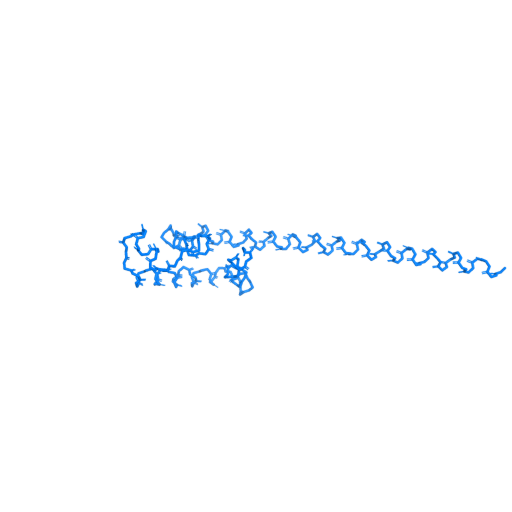 1 95 ? 4.908 -9.958 0.727 1.00 92.81 95 LYS A CA 1
ATOM 778 C C . LYS A 1 95 ? 5.464 -9.339 -0.562 1.00 92.81 95 LYS A C 1
ATOM 780 O O . LYS A 1 95 ? 5.592 -10.029 -1.571 1.00 92.81 95 LYS A O 1
ATOM 785 N N . LEU A 1 96 ? 5.757 -8.040 -0.556 1.00 94.25 96 LEU A N 1
ATOM 786 C CA . LEU A 1 96 ? 6.159 -7.257 -1.724 1.00 94.25 96 LEU A CA 1
ATOM 787 C C . LEU A 1 96 ? 7.545 -6.643 -1.525 1.00 94.25 96 LEU A C 1
ATOM 789 O O . LEU A 1 96 ? 7.901 -6.230 -0.426 1.00 94.25 96 LEU A O 1
ATOM 793 N N . SER A 1 97 ? 8.306 -6.511 -2.614 1.00 94.31 97 SER A N 1
ATOM 794 C CA . SER A 1 97 ? 9.567 -5.767 -2.584 1.00 94.31 97 SER A CA 1
ATOM 795 C C . SER A 1 97 ? 9.331 -4.266 -2.397 1.00 94.31 97 SER A C 1
ATOM 797 O O . SER A 1 97 ? 8.277 -3.737 -2.762 1.00 94.31 97 SER A O 1
ATOM 799 N N . GLU A 1 98 ? 10.341 -3.553 -1.895 1.00 92.06 98 GLU A N 1
ATOM 800 C CA . GLU A 1 98 ? 10.283 -2.099 -1.678 1.00 92.06 98 GLU A CA 1
ATOM 801 C C . GLU A 1 98 ? 9.848 -1.333 -2.934 1.00 92.06 98 GLU A C 1
ATOM 803 O O . GLU A 1 98 ? 9.013 -0.432 -2.861 1.00 92.06 98 GLU A O 1
ATOM 808 N N . ARG A 1 99 ? 10.334 -1.756 -4.109 1.00 91.56 99 ARG A N 1
ATOM 809 C CA . ARG A 1 99 ? 9.924 -1.196 -5.404 1.00 91.56 99 ARG A CA 1
ATOM 810 C C . ARG A 1 99 ? 8.415 -1.320 -5.638 1.00 91.56 99 ARG A C 1
ATOM 812 O O . ARG A 1 99 ? 7.792 -0.367 -6.094 1.00 91.56 99 ARG A O 1
ATOM 819 N N . LEU A 1 100 ? 7.821 -2.479 -5.352 1.00 91.75 100 LEU A N 1
ATOM 820 C CA . LEU A 1 100 ? 6.382 -2.698 -5.540 1.00 91.75 100 LEU A CA 1
ATOM 821 C C . LEU A 1 100 ? 5.553 -1.908 -4.519 1.00 91.75 100 LEU A C 1
ATOM 823 O O . LEU A 1 100 ? 4.498 -1.384 -4.870 1.00 91.75 100 LEU A O 1
ATOM 827 N N . ILE A 1 101 ? 6.053 -1.754 -3.289 1.00 91.75 101 ILE A N 1
ATOM 828 C CA . ILE A 1 101 ? 5.437 -0.886 -2.275 1.00 91.75 101 ILE A CA 1
ATOM 829 C C . ILE A 1 101 ? 5.456 0.577 -2.720 1.00 91.75 101 ILE A C 1
ATOM 831 O O . ILE A 1 101 ? 4.441 1.261 -2.604 1.00 91.75 101 ILE A O 1
ATOM 835 N N . TYR A 1 102 ? 6.571 1.055 -3.273 1.00 90.44 102 TYR A N 1
ATOM 836 C CA . TYR A 1 102 ? 6.657 2.407 -3.818 1.00 90.44 102 TYR A CA 1
ATOM 837 C C . TYR A 1 102 ? 5.637 2.628 -4.943 1.00 90.44 102 TYR A C 1
ATOM 839 O O . TYR A 1 102 ? 4.926 3.632 -4.930 1.00 90.44 102 TYR A O 1
ATOM 847 N N . ILE A 1 103 ? 5.505 1.671 -5.869 1.00 88.38 103 ILE A N 1
ATOM 848 C CA . ILE A 1 103 ? 4.502 1.730 -6.943 1.00 88.38 103 ILE A CA 1
ATOM 849 C C . ILE A 1 103 ? 3.083 1.788 -6.360 1.00 88.38 103 ILE A C 1
ATOM 851 O O . ILE A 1 103 ? 2.308 2.649 -6.758 1.00 88.38 103 ILE A O 1
ATOM 855 N N . LEU A 1 104 ? 2.749 0.939 -5.381 1.00 87.06 104 LEU A N 1
ATOM 856 C CA . LEU A 1 104 ? 1.433 0.935 -4.729 1.00 87.06 104 LEU A CA 1
ATOM 857 C C . LEU A 1 104 ? 1.094 2.280 -4.063 1.00 87.06 104 LEU A C 1
ATOM 859 O O . LEU A 1 104 ? -0.041 2.742 -4.155 1.00 87.06 104 LEU A O 1
ATOM 863 N N . LEU A 1 105 ? 2.059 2.907 -3.384 1.00 85.75 105 LEU A N 1
ATOM 864 C CA . LEU A 1 105 ? 1.847 4.185 -2.696 1.00 85.75 105 LEU A CA 1
ATOM 865 C C . LEU A 1 105 ? 1.733 5.375 -3.656 1.00 85.75 105 LEU A C 1
ATOM 867 O O . LEU A 1 105 ? 1.065 6.347 -3.320 1.00 85.75 105 LEU A O 1
ATOM 871 N N . ASN A 1 106 ? 2.356 5.294 -4.834 1.00 82.81 106 ASN A N 1
ATOM 872 C CA . ASN A 1 106 ? 2.299 6.336 -5.862 1.00 82.81 106 ASN A CA 1
ATOM 873 C C . ASN A 1 106 ? 1.262 6.048 -6.957 1.00 82.81 106 ASN A C 1
ATOM 875 O O . ASN A 1 106 ? 1.064 6.882 -7.836 1.00 82.81 106 ASN A O 1
ATOM 879 N N . LEU A 1 107 ? 0.558 4.913 -6.899 1.00 69.12 107 LEU A N 1
ATOM 880 C CA . LEU A 1 107 ? -0.511 4.586 -7.845 1.00 69.12 107 LEU A CA 1
ATOM 881 C C . LEU A 1 107 ? -1.629 5.645 -7.818 1.00 69.12 107 LEU A C 1
ATOM 883 O O . LEU A 1 107 ? -2.249 5.922 -8.839 1.00 69.12 107 LEU A O 1
ATOM 887 N N . SER A 1 108 ? -1.848 6.281 -6.662 1.00 56.00 108 SER A N 1
ATOM 888 C CA . SER A 1 108 ? -2.798 7.383 -6.493 1.00 56.00 108 SER A CA 1
ATOM 889 C C . SER A 1 108 ? -2.316 8.723 -7.066 1.00 56.00 108 SER A C 1
ATOM 891 O O . SER A 1 108 ? -3.135 9.620 -7.225 1.00 56.00 108 SER A O 1
ATOM 893 N N . ALA A 1 109 ? -1.019 8.880 -7.361 1.00 45.72 109 ALA A N 1
ATOM 894 C CA . ALA A 1 109 ? -0.422 10.119 -7.878 1.00 45.72 109 ALA A CA 1
ATOM 895 C C . ALA A 1 109 ? -0.448 10.222 -9.417 1.00 45.72 109 ALA A C 1
ATOM 897 O O . ALA A 1 109 ? 0.021 11.211 -9.971 1.00 45.72 109 ALA A O 1
ATOM 898 N N . LEU A 1 110 ? -0.975 9.201 -10.104 1.00 41.06 110 LEU A N 1
ATOM 899 C CA . LEU A 1 110 ? -1.104 9.141 -11.565 1.00 41.06 110 LEU A CA 1
ATOM 900 C C . LEU A 1 110 ? -2.532 9.436 -12.070 1.00 41.06 110 LEU A C 1
ATOM 902 O O . LEU A 1 110 ? -2.860 9.090 -13.205 1.00 41.06 110 LEU A O 1
ATOM 906 N N . ARG A 1 111 ? -3.378 10.030 -11.221 1.00 42.06 111 ARG A N 1
ATOM 907 C CA . ARG A 1 111 ? -4.711 10.526 -11.592 1.00 42.06 111 ARG A CA 1
ATOM 908 C C . ARG A 1 111 ? -4.673 11.991 -11.991 1.00 42.06 111 ARG A C 1
ATOM 910 O O . ARG A 1 111 ? -3.940 12.752 -11.323 1.00 42.06 111 ARG A O 1
#

Radius of gyration: 24.38 Å; chains: 1; bounding box: 54×23×73 Å

Secondary structure (DSSP, 8-state):
-HHHHHHHHHHHHHHHHHHHHHHHHHHHHHHHHHHHHHHHHHHHHHHTS-HHHHHHHIIIIIS---HHHHHHHHTS-HHHHHHHHHHHHHHHHHHS-HHHHHHHHHGGGG-

Organism: NCBI:txid652676

InterPro domains:
  IPR013249 RNA polymerase sigma factor 70, region 4 type 2 [PF08281] (40-92)
  IPR013324 RNA polymerase sigma factor, region 3/4-like [SSF88659] (30-97)
  IPR036388 Winged helix-like DNA-binding domain superfamily [G3DSA:1.10.10.10] (4-97)
  IPR039425 RNA polymerase sigma-70-like [PTHR43133] (9-98)

Foldseek 3Di:
DVVVVVVVVVVVVVVVVVVVVVVVVVVVVVVVVVVVVLVVQLVVQLVPDDPLLNVLLCCCQVVVDDLVRVCVVVVHDSVVSVVSPVVSLVSSPVRDPPVSSVCSNCVSVVD

Sequence (111 aa):
MKHQTVVQKHRAIQKQRLTELELYHYKSGEKSLIEKEALVKIHSAINSLSDIHKEILVLSRFEGLKNDQIAEKLNIPVRTVETRLYRSLSELKQKLSERLIYILLNLSALR